Protein AF-A0A2V6HYV6-F1 (afdb_monomer_lite)

pLDDT: mean 78.29, std 13.51, range [37.03, 97.38]

Sequence (143 aa):
MNQEQSPIANREVSGDRECQRKNARDNLIHAGEFTKIENTAIVYVLRGWFGALIRPENATEIVQASDDVWAAQTLFEHFDSELNSDSTTRTRESRRVLAELKARAEAAQEHLNQLLGGDTDEDERINQLTDKEVKEVLKKLGL

Structure (mmCIF, N/CA/C/O backbone):
data_AF-A0A2V6HYV6-F1
#
_entry.id   AF-A0A2V6HYV6-F1
#
loop_
_atom_site.group_PDB
_atom_site.id
_atom_site.type_symbol
_atom_site.label_atom_id
_atom_site.label_alt_id
_atom_site.label_comp_id
_atom_site.label_asym_id
_atom_site.label_entity_id
_atom_site.label_seq_id
_atom_site.pdbx_PDB_ins_code
_atom_site.Cartn_x
_atom_site.Cartn_y
_atom_site.Cartn_z
_atom_site.occupancy
_atom_site.B_iso_or_equiv
_atom_site.auth_seq_id
_atom_site.auth_comp_id
_atom_site.auth_asym_id
_atom_site.auth_atom_id
_atom_site.pdbx_PDB_model_num
ATOM 1 N N . MET A 1 1 ? -43.685 -10.537 52.990 1.00 37.03 1 MET A N 1
ATOM 2 C CA . MET A 1 1 ? -42.224 -10.618 52.784 1.00 37.03 1 MET A CA 1
ATOM 3 C C . MET A 1 1 ? -41.975 -10.468 51.297 1.00 37.03 1 MET A C 1
ATOM 5 O O . MET A 1 1 ? -42.280 -11.390 50.555 1.00 37.03 1 MET A O 1
ATOM 9 N N . ASN A 1 2 ? -41.530 -9.287 50.869 1.00 38.06 2 ASN A N 1
ATOM 10 C CA . ASN A 1 2 ? -41.157 -9.025 49.480 1.00 38.06 2 ASN A CA 1
ATOM 11 C C . ASN A 1 2 ? -39.754 -9.595 49.250 1.00 38.06 2 ASN A C 1
ATOM 13 O O . ASN A 1 2 ? -38.824 -9.203 49.949 1.00 38.06 2 ASN A O 1
ATOM 17 N N . GLN A 1 3 ? -39.609 -10.524 48.307 1.00 40.81 3 GLN A N 1
ATOM 18 C CA . GLN A 1 3 ? -38.305 -10.857 47.741 1.00 40.81 3 GLN A CA 1
ATOM 19 C C . GLN A 1 3 ? -38.100 -9.966 46.518 1.00 40.81 3 GLN A C 1
ATOM 21 O O . GLN A 1 3 ? -38.724 -10.165 45.478 1.00 40.81 3 GLN A O 1
ATOM 26 N N . GLU A 1 4 ? -37.253 -8.954 46.674 1.00 44.47 4 GLU A N 1
ATOM 27 C CA . GLU A 1 4 ? -36.710 -8.183 45.562 1.00 44.47 4 GLU A CA 1
ATOM 28 C C . GLU A 1 4 ? -35.787 -9.095 44.744 1.00 44.47 4 GLU A C 1
ATOM 30 O O . GLU A 1 4 ? -34.736 -9.538 45.211 1.00 44.47 4 GLU A O 1
ATOM 35 N N . GLN A 1 5 ? -36.195 -9.407 43.514 1.00 44.19 5 GLN A N 1
ATOM 36 C CA . GLN A 1 5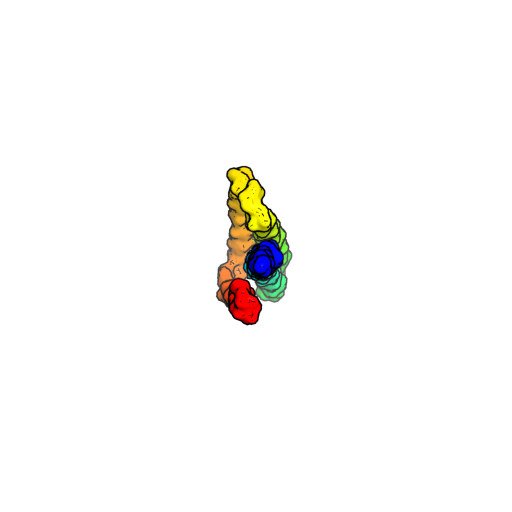 ? -35.311 -10.000 42.517 1.00 44.19 5 GLN A CA 1
ATOM 37 C C . GLN A 1 5 ? -34.244 -8.967 42.129 1.00 44.19 5 GLN A C 1
ATOM 39 O O . GLN A 1 5 ? -34.544 -7.932 41.536 1.00 44.19 5 GLN A O 1
ATOM 44 N N . SER A 1 6 ? -32.989 -9.258 42.477 1.00 41.88 6 SER A N 1
ATOM 45 C CA . SER A 1 6 ? -31.817 -8.469 42.082 1.00 41.88 6 SER A CA 1
ATOM 46 C C . SER A 1 6 ? -31.629 -8.458 40.551 1.00 41.88 6 SER A C 1
ATOM 48 O O . SER A 1 6 ? -31.562 -9.537 39.961 1.00 41.88 6 SER A O 1
ATOM 50 N N . PRO A 1 7 ? -31.444 -7.297 39.883 1.00 46.91 7 PRO A N 1
ATOM 51 C CA . PRO A 1 7 ? -31.304 -7.208 38.420 1.00 46.91 7 PRO A CA 1
ATOM 52 C C . PRO A 1 7 ? -29.869 -7.417 37.884 1.00 46.91 7 PRO A C 1
ATOM 54 O O . PRO A 1 7 ? -29.557 -7.010 36.766 1.00 46.91 7 PRO A O 1
ATOM 57 N N . ILE A 1 8 ? -28.953 -8.003 38.658 1.00 47.72 8 ILE A N 1
ATOM 58 C CA . ILE A 1 8 ? -27.506 -7.807 38.430 1.00 47.72 8 ILE A CA 1
ATOM 59 C C . ILE A 1 8 ? -26.925 -8.674 37.287 1.00 47.72 8 ILE A C 1
ATOM 61 O O . ILE A 1 8 ? -25.895 -8.326 36.722 1.00 47.72 8 ILE A O 1
ATOM 65 N N . ALA A 1 9 ? -27.605 -9.730 36.833 1.00 45.72 9 ALA A N 1
ATOM 66 C CA . ALA A 1 9 ? -27.010 -10.695 35.893 1.00 45.72 9 ALA A CA 1
ATOM 67 C C . ALA A 1 9 ? -26.987 -10.281 34.400 1.00 45.72 9 ALA A C 1
ATOM 69 O O . ALA A 1 9 ? -26.325 -10.936 33.602 1.00 45.72 9 ALA A O 1
ATOM 70 N N . ASN A 1 10 ? -27.680 -9.211 33.989 1.00 45.94 10 ASN A N 1
ATOM 71 C CA . ASN A 1 10 ? -27.829 -8.882 32.558 1.00 45.94 10 ASN A CA 1
ATOM 72 C C . ASN A 1 10 ? -26.836 -7.836 32.019 1.00 45.94 10 ASN A C 1
ATOM 74 O O . ASN A 1 10 ? -26.754 -7.652 30.805 1.00 45.94 10 ASN A O 1
ATOM 78 N N . ARG A 1 11 ? -26.082 -7.139 32.881 1.00 44.59 11 ARG A N 1
ATOM 7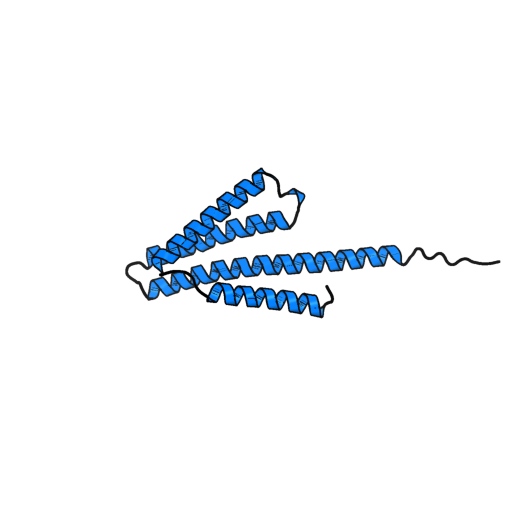9 C CA . ARG A 1 11 ? -25.184 -6.052 32.444 1.00 44.59 11 ARG A CA 1
ATOM 80 C C . ARG A 1 11 ? -23.839 -6.553 31.916 1.00 44.59 11 ARG A C 1
ATOM 82 O O . ARG A 1 11 ? -23.396 -6.065 30.879 1.00 44.59 11 ARG A O 1
ATOM 89 N N . GLU A 1 12 ? -23.238 -7.554 32.555 1.00 44.66 12 GLU A N 1
ATOM 90 C CA . GLU A 1 12 ? -21.905 -8.060 32.178 1.00 44.66 12 GLU A CA 1
ATOM 91 C C . GLU A 1 12 ? -21.907 -8.779 30.818 1.00 44.66 12 GLU A C 1
ATOM 93 O O . GLU A 1 12 ? -21.034 -8.535 29.992 1.00 44.66 12 GLU A O 1
ATOM 98 N N . VAL A 1 13 ? -22.950 -9.560 30.514 1.00 51.22 13 VAL A N 1
ATOM 99 C CA . VAL A 1 13 ? -23.087 -10.274 29.226 1.00 51.22 13 VAL A CA 1
ATOM 100 C C . VAL A 1 13 ? -23.328 -9.313 28.050 1.00 51.22 13 VAL A C 1
ATOM 102 O O . VAL A 1 13 ? -22.949 -9.597 26.913 1.00 51.22 13 VAL A O 1
ATOM 105 N N . SER A 1 14 ? -23.966 -8.165 28.310 1.00 54.22 14 SER A N 1
ATOM 106 C CA . SER A 1 14 ? -24.254 -7.159 27.278 1.00 54.22 14 SER A CA 1
ATOM 107 C C . SER A 1 14 ? -23.011 -6.366 26.868 1.00 54.22 14 SER A C 1
ATOM 109 O O . SER A 1 14 ? -22.782 -6.191 25.672 1.00 54.22 14 SER A O 1
ATOM 111 N N . GLY A 1 15 ? -22.175 -5.975 27.839 1.00 60.50 15 GLY A N 1
ATOM 112 C CA . GLY A 1 15 ? -20.930 -5.249 27.581 1.00 60.50 15 GLY A CA 1
ATOM 113 C C . GLY A 1 15 ? -19.898 -6.105 26.849 1.00 60.50 15 GLY A C 1
ATOM 114 O O . GLY A 1 15 ? -19.212 -5.610 25.959 1.00 60.50 15 GLY A O 1
ATOM 115 N N . ASP A 1 16 ? -19.851 -7.404 27.153 1.00 74.75 16 ASP A N 1
ATOM 116 C CA . ASP A 1 16 ? -18.929 -8.335 26.503 1.00 74.75 16 ASP A CA 1
ATOM 117 C C . ASP A 1 16 ? -19.318 -8.595 25.035 1.00 74.75 16 ASP A C 1
ATOM 119 O O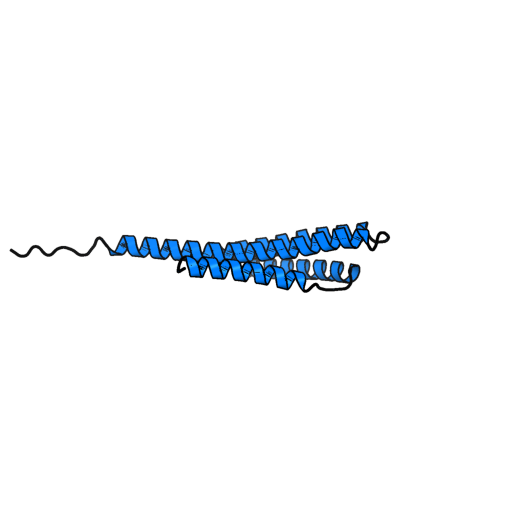 . ASP A 1 16 ? -18.475 -8.568 24.140 1.00 74.75 16 ASP A O 1
ATOM 123 N N . ARG A 1 17 ? -20.622 -8.718 24.736 1.00 77.00 17 ARG A N 1
ATOM 124 C CA . ARG A 1 17 ? -21.116 -8.826 23.349 1.00 77.00 17 ARG A CA 1
ATOM 125 C C . ARG A 1 17 ? -20.932 -7.551 22.536 1.00 77.00 17 ARG A C 1
ATOM 127 O O . ARG A 1 17 ? -20.633 -7.637 21.348 1.00 77.00 17 ARG A O 1
ATOM 134 N N . GLU A 1 18 ? -21.154 -6.381 23.127 1.00 81.38 18 GLU A N 1
ATOM 135 C CA . GLU A 1 18 ? -20.947 -5.103 22.439 1.00 81.38 18 GLU A CA 1
ATOM 136 C C . GLU A 1 18 ? -19.459 -4.878 22.134 1.00 81.38 18 GLU A C 1
ATOM 138 O O . GLU A 1 18 ? -19.110 -4.527 21.007 1.00 81.38 18 GLU A O 1
ATOM 143 N N . CYS A 1 19 ? -18.580 -5.204 23.088 1.00 79.94 19 CYS A N 1
ATOM 144 C CA . CYS A 1 19 ? -17.131 -5.210 22.897 1.00 79.94 19 CYS A CA 1
ATOM 145 C C . CYS A 1 19 ? -16.703 -6.181 21.782 1.00 79.94 19 CYS A C 1
ATOM 147 O O . CYS A 1 19 ? -15.971 -5.799 20.871 1.00 79.94 19 CYS A O 1
ATOM 149 N N . GLN A 1 20 ? -17.226 -7.411 21.778 1.00 80.44 20 GLN A N 1
ATOM 150 C CA . GLN A 1 20 ? -16.952 -8.400 20.728 1.00 80.44 20 GLN A CA 1
ATOM 151 C C . GLN A 1 20 ? -17.433 -7.941 19.343 1.00 80.44 20 GLN A C 1
ATOM 153 O O . GLN A 1 20 ? -16.716 -8.123 18.360 1.00 80.44 20 GLN A O 1
ATOM 158 N N . ARG A 1 21 ? -18.616 -7.313 19.242 1.00 84.19 21 ARG A N 1
ATOM 159 C CA . ARG A 1 21 ? -19.126 -6.746 17.977 1.00 84.19 21 ARG A CA 1
ATOM 160 C C . ARG A 1 21 ? -18.253 -5.603 17.480 1.00 84.19 21 ARG A C 1
ATOM 162 O O . ARG A 1 21 ? -17.945 -5.563 16.292 1.00 84.19 21 ARG A O 1
ATOM 169 N N . LYS A 1 22 ? -17.832 -4.712 18.379 1.00 82.81 22 LYS A N 1
ATOM 170 C CA . LYS A 1 22 ? -16.909 -3.627 18.048 1.00 82.81 22 LYS A CA 1
ATOM 171 C C . LYS A 1 22 ? -15.574 -4.177 17.540 1.00 82.81 22 LYS A C 1
ATOM 173 O O . LYS A 1 22 ? -15.147 -3.794 16.461 1.00 82.81 22 LYS A O 1
ATOM 178 N N . ASN A 1 23 ? -14.979 -5.141 18.240 1.00 81.44 23 ASN A N 1
ATOM 179 C CA . ASN A 1 23 ? -13.727 -5.762 17.805 1.00 81.44 23 ASN A CA 1
ATOM 180 C C . ASN A 1 23 ? -13.871 -6.457 16.444 1.00 81.44 23 ASN A C 1
ATOM 182 O O . ASN A 1 23 ? -13.011 -6.309 15.585 1.00 81.44 23 ASN A O 1
ATOM 186 N N . ALA A 1 24 ? -14.966 -7.188 16.211 1.00 82.94 24 ALA A N 1
ATOM 187 C CA . ALA A 1 24 ? -15.214 -7.833 14.921 1.00 82.94 24 ALA A CA 1
ATOM 188 C C . ALA A 1 24 ? -15.365 -6.816 13.776 1.00 82.94 24 ALA A C 1
ATOM 190 O O . ALA A 1 24 ? -14.849 -7.041 12.683 1.00 82.94 24 ALA A O 1
ATOM 191 N N . ARG A 1 25 ? -16.045 -5.691 14.031 1.00 85.50 25 ARG A N 1
ATOM 192 C CA . ARG A 1 25 ? -16.156 -4.573 13.090 1.00 85.50 25 ARG A CA 1
ATOM 193 C C . ARG A 1 25 ? -14.794 -3.965 12.779 1.00 85.50 25 ARG A C 1
ATOM 195 O O . ARG A 1 25 ? -14.460 -3.826 11.607 1.00 85.50 25 ARG A O 1
ATOM 202 N N . ASP A 1 26 ? -14.046 -3.600 13.813 1.00 81.00 26 ASP A N 1
ATOM 203 C CA . ASP A 1 26 ? -12.762 -2.914 13.676 1.00 81.00 26 ASP A CA 1
ATOM 204 C C . ASP A 1 26 ? -11.759 -3.821 12.941 1.00 81.00 26 ASP A C 1
ATOM 206 O O . ASP A 1 26 ? -11.113 -3.383 11.992 1.00 81.00 26 ASP A O 1
ATOM 210 N N . ASN A 1 27 ? -11.740 -5.121 13.259 1.00 81.38 27 ASN A N 1
ATOM 211 C CA . ASN A 1 27 ? -10.929 -6.114 12.550 1.00 81.38 27 ASN A CA 1
ATOM 212 C C . ASN A 1 27 ? -11.325 -6.275 11.075 1.00 81.38 27 ASN A C 1
ATOM 214 O O . ASN A 1 27 ? -10.452 -6.443 10.230 1.00 81.38 27 ASN A O 1
ATOM 218 N N . LEU A 1 28 ? -12.622 -6.245 10.743 1.00 84.12 28 LEU A N 1
ATOM 219 C CA . LEU A 1 28 ? -13.072 -6.356 9.352 1.00 84.12 28 LEU A CA 1
ATOM 220 C C . LEU A 1 28 ? -12.715 -5.110 8.534 1.00 84.12 28 LEU A C 1
ATOM 222 O O . LEU A 1 28 ? -12.307 -5.235 7.382 1.00 84.12 28 LEU A O 1
ATOM 226 N N . ILE A 1 29 ? -12.859 -3.920 9.122 1.00 82.00 29 ILE A N 1
ATOM 227 C CA . ILE A 1 29 ? -12.421 -2.666 8.495 1.00 82.00 29 ILE A CA 1
ATOM 228 C C . ILE A 1 29 ? -10.920 -2.743 8.221 1.00 82.00 29 ILE A C 1
ATOM 230 O O . ILE A 1 29 ? -10.498 -2.518 7.090 1.00 82.00 29 ILE A O 1
ATOM 234 N N . HIS A 1 30 ? -10.146 -3.163 9.220 1.00 78.44 30 HIS A N 1
ATOM 235 C CA . HIS A 1 30 ? -8.703 -3.306 9.104 1.00 78.44 30 HIS A CA 1
ATOM 236 C C . HIS A 1 30 ? -8.283 -4.334 8.041 1.00 78.44 30 HIS A C 1
ATOM 238 O O . HIS A 1 30 ? -7.424 -4.059 7.209 1.00 78.44 30 HIS A O 1
ATOM 244 N N . ALA A 1 31 ? -8.935 -5.498 8.000 1.00 80.19 31 ALA A N 1
ATOM 245 C CA . ALA A 1 31 ? -8.691 -6.505 6.967 1.00 80.19 31 ALA A CA 1
ATOM 246 C C . ALA A 1 31 ? -9.024 -5.983 5.557 1.00 80.19 31 ALA A C 1
ATOM 248 O O . ALA A 1 31 ? -8.321 -6.292 4.595 1.00 80.19 31 ALA A O 1
ATOM 249 N N . GLY A 1 32 ? -10.077 -5.170 5.428 1.00 78.31 32 GLY A N 1
ATOM 250 C CA . GLY A 1 32 ? -10.428 -4.498 4.179 1.00 78.31 32 GLY A CA 1
ATOM 251 C C . GLY A 1 32 ? -9.395 -3.457 3.747 1.00 78.31 32 GLY A C 1
ATOM 252 O O . GLY A 1 32 ? -9.071 -3.377 2.565 1.00 78.31 32 GLY A O 1
ATOM 253 N N . GLU A 1 33 ? -8.845 -2.688 4.688 1.00 77.06 33 GLU A N 1
ATOM 254 C CA . GLU A 1 33 ? -7.718 -1.781 4.437 1.00 77.06 33 GLU A CA 1
ATOM 255 C C . GLU A 1 33 ? -6.497 -2.563 3.937 1.00 77.06 33 GLU A C 1
ATOM 257 O O . GLU A 1 33 ? -5.980 -2.243 2.868 1.00 77.06 33 GLU A O 1
ATOM 262 N N . PHE A 1 34 ? -6.129 -3.653 4.618 1.00 72.88 34 PHE A N 1
ATOM 263 C CA . PHE A 1 34 ? -5.033 -4.546 4.222 1.00 72.88 34 PHE A CA 1
ATOM 264 C C . PHE A 1 34 ? -5.244 -5.219 2.852 1.00 72.88 34 PHE A C 1
ATOM 266 O O . PHE A 1 34 ? -4.307 -5.411 2.087 1.00 72.88 34 PHE A O 1
ATOM 273 N N . THR A 1 35 ? -6.481 -5.552 2.486 1.00 75.19 35 THR A N 1
ATOM 274 C CA . THR A 1 35 ? -6.761 -6.170 1.177 1.00 75.19 35 THR A CA 1
ATOM 275 C C . THR A 1 35 ? -6.629 -5.165 0.028 1.00 75.19 35 THR A C 1
ATOM 277 O O . THR A 1 35 ? -6.194 -5.525 -1.061 1.00 75.19 35 THR A O 1
ATOM 280 N N . LYS A 1 36 ? -6.991 -3.891 0.241 1.00 74.38 36 LYS A N 1
ATOM 281 C CA . LYS A 1 36 ? -6.781 -2.827 -0.762 1.00 74.38 36 LYS A CA 1
ATOM 282 C C . LYS A 1 36 ? -5.295 -2.618 -1.058 1.00 74.38 36 LYS A C 1
ATOM 284 O O . LYS A 1 36 ? -4.908 -2.513 -2.212 1.00 74.38 36 LYS A O 1
ATOM 289 N N . ILE A 1 37 ? -4.493 -2.670 -0.003 1.00 65.88 37 ILE A N 1
ATOM 290 C CA . ILE A 1 37 ? -3.027 -2.669 -0.012 1.00 65.88 37 ILE A CA 1
ATOM 291 C C . ILE A 1 37 ? -2.472 -3.789 -0.917 1.00 65.88 37 ILE A C 1
ATOM 293 O O . ILE A 1 37 ? -1.789 -3.518 -1.907 1.00 65.88 37 ILE A O 1
ATOM 297 N N . GLU A 1 38 ? -2.855 -5.049 -0.675 1.00 69.62 38 GLU A N 1
ATOM 298 C CA . GLU A 1 38 ? -2.404 -6.177 -1.509 1.00 69.62 38 GLU A CA 1
ATOM 299 C C . GLU A 1 38 ? -2.870 -6.058 -2.967 1.00 69.62 38 GLU A C 1
ATOM 301 O O . GLU A 1 38 ? -2.131 -6.425 -3.884 1.00 69.62 38 GLU A O 1
ATOM 306 N N . ASN A 1 39 ? -4.072 -5.519 -3.193 1.00 72.06 39 ASN A N 1
ATOM 307 C CA . ASN A 1 39 ? -4.617 -5.302 -4.530 1.00 72.06 39 ASN A CA 1
ATOM 308 C C . ASN A 1 39 ? -3.813 -4.265 -5.325 1.00 72.06 39 ASN A C 1
ATOM 310 O O . ASN A 1 39 ? -3.495 -4.507 -6.488 1.00 72.06 39 ASN A O 1
ATOM 314 N N . THR A 1 40 ? -3.450 -3.136 -4.720 1.00 70.00 40 THR A N 1
ATOM 315 C CA . THR A 1 40 ? -2.641 -2.119 -5.399 1.00 70.00 40 THR A CA 1
ATOM 316 C C . THR A 1 40 ? -1.265 -2.677 -5.755 1.00 70.00 40 THR A C 1
ATOM 318 O O . THR A 1 40 ? -0.847 -2.618 -6.915 1.00 70.00 40 THR A O 1
ATOM 321 N N . ALA A 1 41 ? -0.594 -3.319 -4.797 1.00 67.94 41 ALA A N 1
ATOM 322 C CA . ALA A 1 41 ? 0.731 -3.880 -5.018 1.00 67.94 41 ALA A CA 1
ATOM 323 C C . ALA A 1 41 ? 0.719 -4.978 -6.105 1.00 67.94 41 ALA A C 1
ATOM 325 O O . ALA A 1 41 ? 1.569 -4.976 -7.002 1.00 67.94 41 ALA A O 1
ATOM 326 N N . ILE A 1 42 ? -0.268 -5.888 -6.103 1.00 72.50 42 ILE A N 1
ATOM 327 C CA . ILE A 1 42 ? -0.346 -6.958 -7.114 1.00 72.50 42 ILE A CA 1
ATOM 328 C C . ILE A 1 42 ? -0.685 -6.408 -8.504 1.00 72.50 42 ILE A C 1
ATOM 330 O O . ILE A 1 42 ? -0.172 -6.917 -9.503 1.00 72.50 42 ILE A O 1
ATOM 334 N N . VAL A 1 43 ? -1.501 -5.350 -8.596 1.00 74.62 43 VAL A N 1
ATOM 335 C CA . VAL A 1 43 ? -1.803 -4.679 -9.868 1.00 74.62 43 VAL A CA 1
ATOM 336 C C . VAL A 1 43 ? -0.520 -4.142 -10.498 1.00 74.62 43 VAL A C 1
ATOM 338 O O . VAL A 1 43 ? -0.299 -4.372 -11.688 1.00 74.62 43 VAL A O 1
ATOM 341 N N . TYR A 1 44 ? 0.364 -3.503 -9.727 1.00 70.12 44 TYR A N 1
ATOM 342 C CA . TYR A 1 44 ? 1.637 -3.003 -10.253 1.00 70.12 44 TYR A CA 1
ATOM 343 C C . TYR A 1 44 ? 2.604 -4.123 -10.662 1.00 70.12 44 TYR A C 1
ATOM 345 O O . TYR A 1 44 ? 3.192 -4.031 -11.741 1.00 70.12 44 TYR A O 1
ATOM 353 N N . VAL A 1 45 ? 2.698 -5.218 -9.896 1.00 74.50 45 VAL A N 1
ATOM 354 C CA . VAL A 1 45 ? 3.492 -6.405 -10.288 1.00 74.50 45 VAL A CA 1
ATOM 355 C C . VAL A 1 45 ? 3.012 -6.981 -11.614 1.00 74.50 45 VAL A C 1
ATOM 357 O O . VAL A 1 45 ? 3.804 -7.200 -12.534 1.00 74.50 45 VAL A O 1
ATOM 360 N N . LEU A 1 46 ? 1.701 -7.197 -11.743 1.00 76.00 46 LEU A N 1
ATOM 361 C CA . LEU A 1 46 ? 1.111 -7.743 -12.961 1.00 76.00 46 LEU A CA 1
ATOM 362 C C . LEU A 1 46 ? 1.301 -6.788 -14.141 1.00 76.00 46 LEU A C 1
ATOM 364 O O . LEU A 1 46 ? 1.681 -7.233 -15.224 1.00 76.00 46 LEU A O 1
ATOM 368 N N . ARG A 1 47 ? 1.103 -5.477 -13.947 1.00 73.75 47 ARG A N 1
ATOM 369 C CA . ARG A 1 47 ? 1.376 -4.463 -14.981 1.00 73.75 47 ARG A CA 1
ATOM 370 C C . ARG A 1 47 ? 2.832 -4.486 -15.422 1.00 73.75 47 ARG A C 1
ATOM 372 O O . ARG A 1 47 ? 3.086 -4.379 -16.617 1.00 73.75 47 ARG A O 1
ATOM 379 N N . GLY A 1 48 ? 3.756 -4.682 -14.494 1.00 73.12 48 GLY A N 1
ATOM 380 C CA . GLY A 1 48 ? 5.157 -4.945 -14.772 1.00 73.12 48 GLY A CA 1
ATOM 381 C C . GLY A 1 48 ? 5.382 -6.123 -15.693 1.00 73.12 48 GLY A C 1
ATOM 382 O O . GLY A 1 48 ? 5.909 -5.996 -16.797 1.00 73.12 48 GLY A O 1
ATOM 383 N N . TRP A 1 49 ? 4.933 -7.290 -15.250 1.00 76.44 49 TRP A N 1
ATOM 384 C CA . TRP A 1 49 ? 5.121 -8.537 -15.981 1.00 76.44 49 TRP A CA 1
ATOM 385 C C . TRP A 1 49 ? 4.467 -8.507 -17.367 1.00 76.44 49 TRP A C 1
ATOM 387 O O . TRP A 1 49 ? 5.074 -8.960 -18.336 1.00 76.44 49 TRP A O 1
ATOM 397 N N . PHE A 1 50 ? 3.273 -7.922 -17.506 1.00 76.00 50 PHE A N 1
ATOM 398 C CA . PHE A 1 50 ? 2.637 -7.733 -18.814 1.00 76.00 50 PHE A CA 1
ATOM 399 C C . PHE A 1 50 ? 3.305 -6.629 -19.642 1.00 76.00 50 PHE A C 1
ATOM 401 O O . PHE A 1 50 ? 3.444 -6.771 -20.855 1.00 76.00 50 PHE A O 1
ATOM 408 N N . GLY A 1 51 ? 3.770 -5.553 -19.010 1.00 68.75 51 GLY A N 1
ATOM 409 C CA . GLY A 1 51 ? 4.525 -4.483 -19.659 1.00 68.75 51 GLY A CA 1
ATOM 410 C C . GLY A 1 51 ? 5.828 -4.990 -20.272 1.00 68.75 51 GLY A C 1
ATOM 411 O O . GLY A 1 51 ? 6.145 -4.641 -21.408 1.00 68.75 51 GLY A O 1
ATOM 412 N N . ALA A 1 52 ? 6.519 -5.897 -19.581 1.00 75.12 52 ALA A N 1
ATOM 413 C CA . ALA A 1 52 ? 7.726 -6.562 -20.061 1.00 75.12 52 ALA A CA 1
ATOM 414 C C . ALA A 1 52 ? 7.490 -7.413 -21.325 1.00 75.12 52 ALA A C 1
ATOM 416 O O . ALA A 1 52 ? 8.397 -7.561 -22.142 1.00 75.12 52 ALA A O 1
ATOM 417 N N . LEU A 1 53 ? 6.271 -7.928 -21.536 1.00 76.50 53 LEU A N 1
ATOM 418 C CA . LEU A 1 53 ? 5.906 -8.643 -22.767 1.00 76.50 53 LEU A CA 1
ATOM 419 C C . LEU A 1 53 ? 5.702 -7.700 -23.963 1.00 76.50 53 LEU A C 1
ATOM 421 O O . LEU A 1 53 ? 5.895 -8.109 -25.105 1.00 76.50 53 LEU A O 1
ATOM 425 N N . ILE A 1 54 ? 5.292 -6.454 -23.709 1.00 74.88 54 ILE A N 1
ATOM 426 C CA . ILE A 1 54 ? 4.963 -5.455 -24.739 1.00 74.88 54 ILE A CA 1
ATOM 427 C C . ILE A 1 54 ? 6.177 -4.563 -25.054 1.00 74.88 54 ILE A C 1
ATOM 429 O O . ILE A 1 54 ? 6.275 -4.032 -26.158 1.00 74.88 54 ILE A O 1
ATOM 433 N N . ARG A 1 55 ? 7.114 -4.429 -24.106 1.00 76.19 55 ARG A N 1
ATOM 434 C CA . ARG A 1 55 ? 8.380 -3.687 -24.229 1.00 76.19 55 ARG A CA 1
ATOM 435 C C . ARG A 1 55 ? 9.572 -4.601 -23.915 1.00 76.19 55 ARG A C 1
ATOM 437 O O . ARG A 1 55 ? 10.222 -4.426 -22.879 1.00 76.19 55 ARG A O 1
ATOM 444 N N . PRO A 1 56 ? 9.847 -5.609 -24.763 1.00 75.50 56 PRO A N 1
ATOM 445 C CA . PRO A 1 56 ? 10.880 -6.610 -24.499 1.00 75.50 56 PRO A CA 1
ATOM 446 C C . PRO A 1 56 ? 12.281 -6.005 -24.330 1.00 75.50 56 PRO A C 1
ATOM 448 O O . PRO A 1 56 ? 13.101 -6.553 -23.598 1.00 75.50 56 PRO A O 1
ATOM 451 N N . GLU A 1 57 ? 12.551 -4.861 -24.959 1.00 81.38 57 GLU A N 1
ATOM 452 C CA . GLU A 1 57 ? 13.800 -4.109 -24.835 1.00 81.38 57 GLU A CA 1
ATOM 453 C C . GLU A 1 57 ? 14.086 -3.614 -23.408 1.00 81.38 57 GLU A C 1
ATOM 455 O O . GLU A 1 57 ? 15.252 -3.521 -23.031 1.00 81.38 57 GLU A O 1
ATOM 460 N N . ASN A 1 58 ? 13.041 -3.386 -22.603 1.00 80.88 58 ASN A N 1
ATOM 461 C CA . ASN A 1 58 ? 13.138 -2.903 -21.221 1.00 80.88 58 ASN A CA 1
ATOM 462 C C . ASN A 1 58 ? 12.619 -3.939 -20.208 1.00 80.88 58 ASN A C 1
ATOM 464 O O . ASN A 1 58 ? 12.410 -3.614 -19.042 1.00 80.88 58 ASN A O 1
ATOM 468 N N . ALA A 1 59 ? 12.388 -5.189 -20.629 1.00 82.62 59 ALA A N 1
ATOM 469 C CA . ALA A 1 59 ? 11.694 -6.202 -19.832 1.00 82.62 59 ALA A CA 1
ATOM 470 C C . ALA A 1 59 ? 12.301 -6.410 -18.437 1.00 82.62 59 ALA A C 1
ATOM 472 O O . ALA A 1 59 ? 11.572 -6.439 -17.449 1.00 82.62 59 ALA A O 1
ATOM 473 N N . THR A 1 60 ? 13.629 -6.520 -18.345 1.00 85.12 60 THR A N 1
ATOM 474 C CA . THR A 1 60 ? 14.326 -6.704 -17.063 1.00 85.12 60 THR A CA 1
ATOM 475 C C . THR A 1 60 ? 14.122 -5.514 -16.128 1.00 85.12 60 THR A C 1
ATOM 477 O O . THR A 1 60 ? 13.842 -5.713 -14.952 1.00 85.12 60 THR A O 1
ATOM 480 N N . GLU A 1 61 ? 14.233 -4.292 -16.649 1.00 87.31 61 GLU A N 1
ATOM 481 C CA . GLU A 1 61 ? 14.065 -3.058 -15.875 1.00 87.31 61 GLU A CA 1
ATOM 482 C C . GLU A 1 61 ? 12.617 -2.895 -15.401 1.00 87.31 61 GLU A C 1
ATOM 484 O O . GLU A 1 61 ? 12.377 -2.582 -14.241 1.00 87.31 61 GLU A O 1
ATOM 489 N N . ILE A 1 62 ? 11.647 -3.199 -16.268 1.00 86.44 62 ILE A N 1
ATOM 490 C CA . ILE A 1 62 ? 10.223 -3.174 -15.927 1.00 86.44 62 ILE A CA 1
ATOM 491 C C . ILE A 1 62 ? 9.911 -4.183 -14.817 1.00 86.44 62 ILE A C 1
ATOM 493 O O . ILE A 1 62 ? 9.221 -3.835 -13.860 1.00 86.44 62 ILE A O 1
ATOM 497 N N . VAL A 1 63 ? 10.406 -5.422 -14.920 1.00 84.38 63 VAL A N 1
ATOM 498 C CA . VAL A 1 63 ? 10.179 -6.446 -13.886 1.00 84.38 63 VAL A CA 1
ATOM 499 C C . VAL A 1 63 ? 10.802 -6.014 -12.562 1.00 84.38 6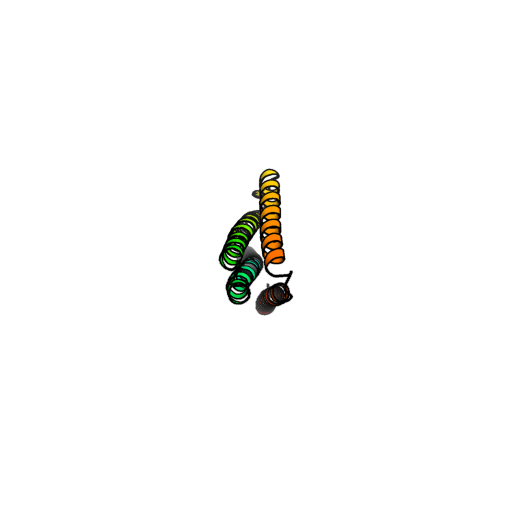3 VAL A C 1
ATOM 501 O O . VAL A 1 63 ? 10.111 -6.026 -11.551 1.00 84.38 63 VAL A O 1
ATOM 504 N N . GLN A 1 64 ? 12.054 -5.549 -12.573 1.00 87.25 64 GLN A N 1
ATOM 505 C CA . GLN A 1 64 ? 12.730 -5.065 -11.366 1.00 87.25 64 GLN A CA 1
ATOM 506 C C . GLN A 1 64 ? 11.991 -3.891 -10.720 1.00 87.25 64 GLN A C 1
ATOM 508 O O . GLN A 1 64 ? 11.721 -3.929 -9.526 1.00 87.25 64 GLN A O 1
ATOM 513 N N . ALA A 1 65 ? 11.581 -2.893 -11.507 1.00 87.12 65 ALA A N 1
ATOM 514 C CA . ALA A 1 65 ? 10.809 -1.763 -10.998 1.00 87.12 65 ALA A CA 1
ATOM 515 C C . ALA A 1 65 ? 9.460 -2.201 -10.402 1.00 87.12 65 ALA A C 1
ATOM 517 O O . ALA A 1 65 ? 8.961 -1.580 -9.471 1.00 87.12 65 ALA A O 1
ATOM 518 N N . SER A 1 66 ? 8.878 -3.288 -10.905 1.00 85.88 66 SER A N 1
ATOM 519 C CA . SER A 1 66 ? 7.615 -3.827 -10.392 1.00 85.88 66 SER A CA 1
ATOM 520 C C . SER A 1 66 ? 7.784 -4.621 -9.107 1.00 85.88 66 SER A C 1
ATOM 522 O O . SER A 1 66 ? 6.965 -4.487 -8.198 1.00 85.88 66 SER A O 1
ATOM 524 N N . ASP A 1 67 ? 8.871 -5.382 -8.998 1.00 84.81 67 ASP A N 1
ATOM 525 C CA . ASP A 1 67 ? 9.265 -6.040 -7.754 1.00 84.81 67 ASP A CA 1
ATOM 526 C C . ASP A 1 67 ? 9.601 -4.997 -6.665 1.00 84.81 67 ASP A C 1
ATOM 528 O O . ASP A 1 67 ? 9.216 -5.164 -5.505 1.00 84.81 67 ASP A O 1
ATOM 532 N N . ASP A 1 68 ? 10.253 -3.889 -7.037 1.00 88.69 68 ASP A N 1
ATOM 533 C CA . ASP A 1 68 ? 10.563 -2.773 -6.134 1.00 88.69 68 ASP A CA 1
ATOM 534 C C . ASP A 1 68 ? 9.290 -2.089 -5.613 1.00 88.69 68 ASP A C 1
ATOM 536 O O . ASP A 1 68 ? 9.185 -1.809 -4.415 1.00 88.69 68 ASP A O 1
ATOM 540 N N . VAL A 1 69 ? 8.304 -1.855 -6.490 1.00 87.44 69 VAL A N 1
ATOM 541 C CA . VAL A 1 69 ? 6.987 -1.318 -6.109 1.00 87.44 69 VAL A CA 1
ATOM 542 C C . VAL A 1 69 ? 6.303 -2.232 -5.103 1.00 87.44 69 VAL A C 1
ATOM 544 O O . VAL A 1 69 ? 5.910 -1.765 -4.033 1.00 87.44 69 VAL A O 1
ATOM 547 N N . TRP A 1 70 ? 6.243 -3.534 -5.393 1.00 85.31 70 TRP A N 1
ATOM 548 C CA . TRP A 1 70 ? 5.674 -4.522 -4.480 1.00 85.31 70 TRP A CA 1
ATOM 549 C C . TRP A 1 70 ? 6.339 -4.485 -3.108 1.00 85.31 70 TRP A C 1
ATOM 551 O O . TRP A 1 70 ? 5.655 -4.379 -2.089 1.00 85.31 70 TRP A O 1
ATOM 561 N N . ALA A 1 71 ? 7.671 -4.548 -3.067 1.00 87.50 71 ALA A N 1
ATOM 562 C CA . ALA A 1 71 ? 8.417 -4.578 -1.817 1.00 87.50 71 ALA A CA 1
ATOM 563 C C . ALA A 1 71 ? 8.218 -3.293 -0.996 1.00 87.50 71 ALA A C 1
ATOM 565 O O . ALA A 1 71 ? 8.019 -3.361 0.221 1.00 87.50 71 ALA A O 1
ATOM 566 N N . ALA A 1 72 ? 8.258 -2.128 -1.648 1.00 89.75 72 ALA A N 1
ATOM 567 C CA . ALA A 1 72 ? 8.134 -0.839 -0.982 1.0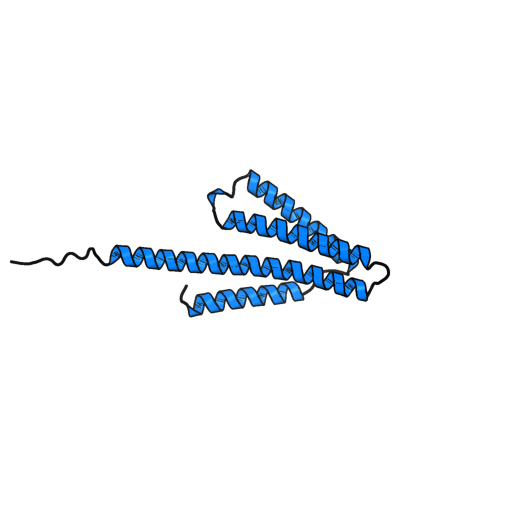0 89.75 72 ALA A CA 1
ATOM 568 C C . ALA A 1 72 ? 6.707 -0.574 -0.477 1.00 89.75 72 ALA A C 1
ATOM 570 O O . ALA A 1 72 ? 6.554 -0.184 0.684 1.00 89.75 72 ALA A O 1
ATOM 571 N N . GLN A 1 73 ? 5.680 -0.818 -1.303 1.00 85.88 73 GLN A N 1
ATOM 572 C CA . GLN A 1 73 ? 4.274 -0.674 -0.903 1.00 85.88 73 GLN A CA 1
ATOM 573 C C . GLN A 1 73 ? 3.930 -1.652 0.220 1.00 85.88 73 GLN A C 1
ATOM 575 O O . GLN A 1 73 ? 3.508 -1.208 1.285 1.00 85.88 73 GLN A O 1
ATOM 580 N N . THR A 1 74 ? 4.261 -2.941 0.070 1.00 84.50 74 THR A N 1
ATOM 581 C CA . THR A 1 74 ? 3.992 -3.954 1.106 1.00 84.50 74 THR A CA 1
ATOM 582 C C . THR A 1 74 ? 4.601 -3.562 2.454 1.00 84.50 74 THR A C 1
ATOM 584 O O . THR A 1 74 ? 3.942 -3.670 3.485 1.00 84.50 74 THR A O 1
ATOM 587 N N . LEU A 1 75 ? 5.850 -3.075 2.482 1.00 86.88 75 LEU A N 1
ATOM 588 C CA . LEU A 1 75 ? 6.497 -2.662 3.731 1.00 86.88 75 LEU A CA 1
ATOM 589 C C . LEU A 1 75 ? 5.862 -1.405 4.341 1.00 86.88 75 LEU A C 1
ATOM 591 O O . LEU A 1 75 ? 5.625 -1.371 5.550 1.00 86.88 75 LEU A O 1
ATOM 595 N N . PHE A 1 76 ? 5.619 -0.370 3.531 1.00 88.38 76 PHE A N 1
ATOM 596 C CA . PHE A 1 76 ? 4.949 0.857 3.973 1.00 88.38 76 PHE A CA 1
ATOM 597 C C . PHE A 1 76 ? 3.592 0.548 4.604 1.00 88.38 76 PHE A C 1
ATOM 599 O O . PHE A 1 76 ? 3.286 1.007 5.706 1.00 88.38 76 PHE A O 1
ATOM 606 N N . GLU A 1 77 ? 2.813 -0.268 3.915 1.00 79.12 77 GLU A N 1
ATOM 607 C CA . GLU A 1 77 ? 1.421 -0.521 4.233 1.00 79.12 77 GLU A CA 1
ATOM 608 C C . GLU A 1 77 ? 1.275 -1.504 5.396 1.00 79.12 77 GLU A C 1
ATOM 610 O O . GLU A 1 77 ? 0.470 -1.270 6.298 1.00 79.12 77 GLU A O 1
ATOM 615 N N . HIS A 1 78 ? 2.126 -2.533 5.468 1.00 83.06 78 HIS A N 1
ATOM 616 C CA . HIS A 1 78 ? 2.198 -3.405 6.640 1.00 83.06 78 HIS A CA 1
ATOM 617 C C . HIS A 1 78 ? 2.602 -2.619 7.895 1.00 83.06 78 HIS A C 1
ATOM 619 O O . HIS A 1 78 ? 2.017 -2.805 8.961 1.00 83.06 78 HIS A O 1
ATOM 625 N N . PHE A 1 79 ? 3.543 -1.677 7.769 1.00 86.75 79 PHE A N 1
ATOM 626 C CA . PHE A 1 79 ? 3.924 -0.817 8.886 1.00 86.75 79 PHE A CA 1
ATOM 627 C C . PHE A 1 79 ? 2.775 0.104 9.331 1.00 86.75 79 PHE A C 1
ATOM 629 O O . PHE A 1 79 ? 2.540 0.219 10.530 1.00 86.75 79 PHE A O 1
ATOM 636 N N . ASP A 1 80 ? 2.017 0.726 8.417 1.00 84.31 80 ASP A N 1
ATOM 637 C CA . ASP A 1 80 ? 0.829 1.515 8.800 1.00 84.31 80 ASP A CA 1
ATOM 638 C C . ASP A 1 80 ? -0.253 0.656 9.468 1.00 84.31 80 ASP A C 1
ATOM 640 O O . ASP A 1 80 ? -0.903 1.083 10.426 1.00 84.31 80 ASP A O 1
ATOM 644 N N . SER A 1 81 ? -0.427 -0.575 8.985 1.00 76.31 81 SER A N 1
ATOM 645 C CA . SER A 1 81 ? -1.374 -1.544 9.532 1.00 76.31 81 SER A CA 1
ATOM 646 C C . SER A 1 81 ? -1.069 -1.848 11.003 1.00 76.31 81 SER A C 1
ATOM 648 O O . SER A 1 81 ? -1.941 -1.715 11.865 1.00 76.31 81 SER A O 1
ATOM 650 N N . GLU A 1 82 ? 0.191 -2.151 11.315 1.00 78.88 82 GLU A N 1
ATOM 651 C CA . GLU A 1 82 ? 0.665 -2.370 12.688 1.00 78.88 82 GLU A CA 1
ATOM 652 C C . GLU A 1 82 ? 0.467 -1.132 13.579 1.00 78.88 82 GLU A C 1
ATOM 654 O O . GLU A 1 82 ? 0.149 -1.247 14.760 1.00 78.88 82 GLU A O 1
ATOM 659 N N . LEU A 1 83 ? 0.574 0.079 13.018 1.00 80.81 83 LEU A N 1
ATOM 660 C CA . LEU A 1 83 ? 0.292 1.309 13.763 1.00 80.81 83 LEU A CA 1
ATOM 661 C C . LEU A 1 83 ? -1.203 1.545 14.033 1.00 80.81 83 LEU A C 1
ATOM 663 O O . LEU A 1 83 ? -1.560 2.298 14.945 1.00 80.81 83 LEU A O 1
ATOM 667 N N . ASN A 1 84 ? -2.089 0.965 13.223 1.00 69.81 84 ASN A N 1
ATOM 668 C CA . ASN A 1 84 ? -3.538 1.062 13.399 1.00 69.81 84 ASN A CA 1
ATOM 669 C C . ASN A 1 84 ? -4.072 0.075 14.442 1.00 69.81 84 ASN A C 1
ATOM 671 O O . ASN A 1 84 ? -5.032 0.410 15.137 1.00 69.81 84 ASN A O 1
ATOM 675 N N . SER A 1 85 ? -3.454 -1.103 14.569 1.00 69.00 85 SER A N 1
ATOM 676 C CA . SER A 1 85 ? -3.895 -2.157 15.492 1.00 69.00 85 SER A CA 1
ATOM 677 C C . SER A 1 85 ? -3.748 -1.759 16.970 1.00 69.00 85 SER A C 1
ATOM 679 O O . SER A 1 85 ? -4.562 -2.161 17.803 1.00 69.00 85 SER A O 1
ATOM 681 N N . ASP A 1 86 ? -2.774 -0.902 17.295 1.00 72.12 86 ASP A N 1
ATOM 682 C CA . ASP A 1 86 ? -2.574 -0.351 18.635 1.00 72.12 86 ASP A CA 1
ATOM 683 C C . ASP A 1 86 ? -2.255 1.151 18.591 1.00 72.12 86 ASP A C 1
ATOM 685 O O . ASP A 1 86 ? -1.166 1.583 18.213 1.00 72.12 86 ASP A O 1
ATOM 689 N N . SER A 1 87 ? -3.188 1.972 19.079 1.00 69.19 87 SER A N 1
ATOM 690 C CA . SER A 1 87 ? -3.039 3.434 19.141 1.00 69.19 87 SER A CA 1
ATOM 691 C C . SER A 1 87 ? -1.808 3.933 19.916 1.00 69.19 87 SER A C 1
ATOM 693 O O . SER A 1 87 ? -1.357 5.057 19.677 1.00 69.19 87 SER A O 1
ATOM 695 N N . THR A 1 88 ? -1.242 3.127 20.821 1.00 78.50 88 THR A N 1
ATOM 696 C CA . THR A 1 88 ? -0.047 3.489 21.599 1.00 78.50 88 THR A CA 1
ATOM 697 C C . THR A 1 88 ? 1.239 3.427 20.772 1.00 78.50 88 THR A C 1
ATOM 699 O O . THR A 1 88 ? 2.219 4.101 21.096 1.00 78.50 88 THR A O 1
ATOM 702 N N . THR A 1 89 ? 1.226 2.702 19.652 1.00 77.38 89 THR A N 1
ATOM 703 C CA . THR A 1 89 ? 2.383 2.544 18.759 1.00 77.38 89 THR A CA 1
ATOM 704 C C . THR A 1 89 ? 2.583 3.743 17.827 1.00 77.38 89 THR A C 1
ATOM 706 O O . THR A 1 89 ? 3.668 3.922 17.267 1.00 77.38 89 THR A O 1
ATOM 709 N N . ARG A 1 90 ? 1.589 4.639 17.710 1.00 83.50 90 ARG A N 1
ATOM 710 C CA . ARG A 1 90 ? 1.611 5.861 16.877 1.00 83.50 90 ARG A CA 1
ATOM 711 C C . ARG A 1 90 ? 2.424 7.009 17.477 1.00 83.50 90 ARG A C 1
ATOM 713 O O . ARG A 1 90 ? 1.973 8.158 17.549 1.00 83.50 90 ARG A O 1
ATOM 720 N N . THR A 1 91 ? 3.652 6.692 17.863 1.00 89.50 91 THR A N 1
ATOM 721 C CA . THR A 1 91 ? 4.649 7.635 18.369 1.00 89.50 91 THR A CA 1
ATOM 722 C C . THR A 1 91 ? 5.115 8.612 17.282 1.00 89.50 91 THR A C 1
ATOM 724 O O . THR A 1 91 ? 4.838 8.449 16.088 1.00 89.50 91 THR A O 1
ATOM 727 N N . ARG A 1 92 ? 5.847 9.658 17.683 1.00 92.44 92 ARG A N 1
ATOM 728 C CA . ARG A 1 92 ? 6.447 10.618 16.743 1.00 92.44 92 ARG A CA 1
ATOM 729 C C . ARG A 1 92 ? 7.447 9.928 15.813 1.00 92.44 92 ARG A C 1
ATOM 731 O O . ARG A 1 92 ? 7.517 10.262 14.633 1.00 92.44 92 ARG A O 1
ATOM 738 N N . GLU A 1 93 ? 8.215 8.995 16.350 1.00 93.62 93 GLU A N 1
ATOM 739 C CA . GLU A 1 93 ? 9.230 8.215 15.655 1.00 93.62 93 GLU A CA 1
ATOM 740 C C . GLU A 1 93 ? 8.570 7.274 14.646 1.00 93.62 93 GLU A C 1
ATOM 742 O O . GLU A 1 93 ? 8.934 7.304 13.473 1.00 93.62 93 GLU A O 1
ATOM 747 N N . SER A 1 94 ? 7.522 6.552 15.055 1.00 90.50 94 SER A N 1
ATOM 748 C CA . SER A 1 94 ? 6.738 5.698 14.156 1.00 90.50 94 SER A CA 1
ATOM 749 C C . SER A 1 94 ? 6.158 6.489 12.984 1.00 90.50 94 SER A C 1
ATOM 751 O O . SER A 1 94 ? 6.265 6.067 11.840 1.00 90.50 94 SER A O 1
ATOM 753 N N . ARG A 1 95 ? 5.623 7.693 13.225 1.00 89.75 95 ARG A N 1
ATOM 754 C CA . ARG A 1 95 ? 5.112 8.557 12.142 1.0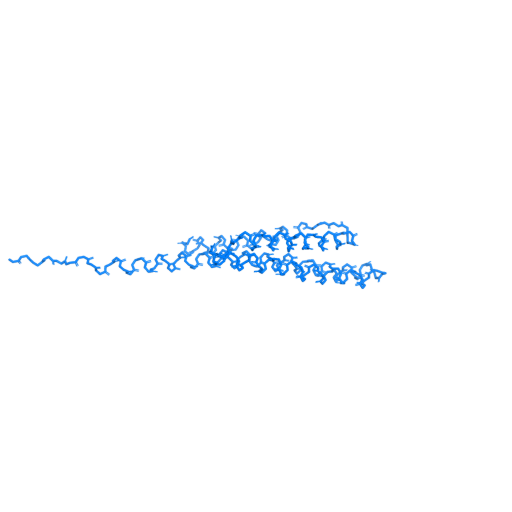0 89.75 95 ARG A CA 1
ATOM 755 C C . ARG A 1 95 ? 6.199 9.011 11.167 1.00 89.75 95 ARG A C 1
ATOM 757 O O . ARG A 1 95 ? 5.909 9.195 9.990 1.00 89.75 95 ARG A O 1
ATOM 764 N N . ARG A 1 96 ? 7.437 9.210 11.634 1.00 94.25 96 ARG A N 1
ATOM 765 C CA . ARG A 1 96 ? 8.572 9.539 10.755 1.00 94.25 96 ARG A CA 1
ATOM 766 C C . ARG A 1 96 ? 8.962 8.355 9.882 1.00 94.25 96 ARG A C 1
ATOM 768 O O . ARG A 1 96 ? 9.178 8.552 8.694 1.00 94.25 96 ARG A O 1
ATOM 775 N N . VAL A 1 97 ? 9.014 7.153 10.460 1.00 94.38 97 VAL A N 1
ATOM 776 C CA . VAL A 1 97 ? 9.256 5.917 9.702 1.00 94.38 97 VAL A CA 1
ATOM 777 C C . VAL A 1 97 ? 8.159 5.723 8.660 1.00 94.38 97 VAL A C 1
ATOM 779 O O . VAL A 1 97 ? 8.467 5.543 7.490 1.00 94.38 97 VAL A O 1
ATOM 782 N N . LEU A 1 98 ? 6.893 5.870 9.053 1.00 91.88 98 LEU A N 1
ATOM 783 C CA . LEU A 1 98 ? 5.749 5.769 8.149 1.00 91.88 98 LEU A CA 1
ATOM 784 C C . LEU A 1 98 ? 5.854 6.744 6.965 1.00 91.88 98 LEU A C 1
ATOM 786 O O . LEU A 1 98 ? 5.639 6.348 5.825 1.00 91.88 98 LEU A O 1
ATOM 790 N N . ALA A 1 99 ? 6.215 8.005 7.221 1.00 92.88 99 ALA A N 1
ATOM 791 C CA . ALA A 1 99 ? 6.377 9.007 6.169 1.00 92.88 99 ALA A CA 1
ATOM 792 C C . ALA A 1 99 ? 7.524 8.672 5.198 1.00 92.88 99 ALA A C 1
ATOM 794 O O . ALA A 1 99 ? 7.374 8.856 3.993 1.00 92.88 99 ALA A O 1
ATOM 795 N N . GLU A 1 100 ? 8.648 8.165 5.708 1.00 97.38 100 GLU A N 1
ATOM 796 C CA . GLU A 1 100 ? 9.779 7.727 4.881 1.00 97.38 100 GLU A CA 1
ATOM 797 C C . GLU A 1 100 ? 9.412 6.510 4.022 1.00 97.38 100 GLU A C 1
ATOM 799 O O . GLU A 1 100 ? 9.720 6.472 2.833 1.00 97.38 100 GLU A O 1
ATOM 804 N N . LEU A 1 101 ? 8.725 5.525 4.607 1.00 94.75 101 LEU A N 1
ATOM 805 C CA . LEU A 1 101 ? 8.256 4.350 3.877 1.00 94.75 101 LEU A CA 1
ATOM 806 C C . LEU A 1 101 ? 7.264 4.742 2.776 1.00 94.75 101 LEU A C 1
ATOM 808 O O . LEU A 1 101 ? 7.409 4.286 1.644 1.00 94.75 101 LEU A O 1
ATOM 812 N N . LYS A 1 102 ? 6.330 5.651 3.079 1.00 92.62 102 LYS A N 1
ATOM 813 C CA . LYS A 1 102 ? 5.388 6.195 2.096 1.00 92.62 102 LYS A CA 1
ATOM 814 C C . LYS A 1 102 ? 6.111 6.837 0.914 1.00 92.62 102 LYS A C 1
ATOM 816 O O . LYS A 1 102 ? 5.825 6.506 -0.229 1.00 92.62 102 LYS A O 1
ATOM 821 N N . ALA A 1 103 ? 7.075 7.715 1.191 1.00 94.62 103 ALA A N 1
ATOM 822 C CA . ALA A 1 103 ? 7.830 8.402 0.146 1.00 94.62 103 ALA A CA 1
ATOM 823 C C . ALA A 1 103 ? 8.587 7.420 -0.765 1.00 94.62 103 ALA A C 1
ATOM 825 O O . ALA A 1 103 ? 8.689 7.640 -1.970 1.00 94.62 103 ALA A O 1
ATOM 826 N N . ARG A 1 104 ? 9.101 6.315 -0.208 1.00 94.75 104 ARG A N 1
ATOM 827 C CA . ARG A 1 104 ? 9.771 5.257 -0.982 1.00 94.75 104 ARG A CA 1
ATOM 828 C C . ARG A 1 104 ? 8.803 4.464 -1.851 1.00 94.75 104 ARG A C 1
ATOM 830 O O . ARG A 1 104 ? 9.139 4.185 -2.997 1.00 94.75 104 ARG A O 1
ATOM 837 N N . ALA A 1 105 ? 7.629 4.127 -1.322 1.00 90.44 105 ALA A N 1
ATOM 838 C CA . ALA A 1 105 ? 6.579 3.455 -2.080 1.00 90.44 105 ALA A CA 1
ATOM 839 C C . ALA A 1 105 ? 6.112 4.318 -3.266 1.00 90.44 105 ALA A C 1
ATOM 841 O O . ALA A 1 105 ? 6.106 3.846 -4.400 1.00 90.44 105 ALA A O 1
ATOM 842 N N . GLU A 1 106 ? 5.834 5.603 -3.025 1.00 89.75 106 GLU A N 1
ATOM 843 C CA . GLU A 1 106 ? 5.450 6.563 -4.071 1.00 89.75 106 GLU A CA 1
ATOM 844 C C . GLU A 1 106 ? 6.555 6.732 -5.128 1.00 89.75 106 GLU A C 1
ATOM 846 O O . GLU A 1 106 ? 6.272 6.762 -6.324 1.00 89.75 106 GLU A O 1
ATOM 851 N N . ALA A 1 107 ? 7.827 6.788 -4.717 1.00 92.31 107 ALA A N 1
ATOM 852 C CA . ALA A 1 107 ? 8.950 6.901 -5.648 1.00 92.31 107 ALA A CA 1
ATOM 853 C C . ALA A 1 107 ? 9.121 5.656 -6.536 1.00 92.31 107 ALA A C 1
ATOM 855 O O . ALA A 1 107 ? 9.398 5.790 -7.729 1.00 92.31 107 ALA A O 1
ATOM 856 N N . ALA A 1 108 ? 8.949 4.454 -5.978 1.00 90.69 108 ALA A N 1
ATOM 857 C CA . ALA A 1 108 ? 8.985 3.216 -6.754 1.00 90.69 108 ALA A CA 1
ATOM 858 C C . ALA A 1 108 ? 7.831 3.173 -7.770 1.00 90.69 108 ALA A C 1
ATOM 860 O O . ALA A 1 108 ? 8.040 2.845 -8.939 1.00 90.69 108 ALA A O 1
ATOM 861 N N . GLN A 1 109 ? 6.627 3.562 -7.339 1.00 86.50 109 GLN A N 1
ATOM 862 C CA . GLN A 1 109 ? 5.432 3.594 -8.183 1.00 86.50 109 GLN A CA 1
ATOM 863 C C . GLN A 1 109 ? 5.601 4.570 -9.349 1.00 86.50 109 GLN A C 1
ATOM 865 O O . GLN A 1 109 ? 5.332 4.221 -10.498 1.00 86.50 109 GLN A O 1
ATOM 870 N N . GLU A 1 110 ? 6.115 5.768 -9.073 1.00 88.31 110 GLU A N 1
ATOM 871 C CA . GLU A 1 110 ? 6.410 6.777 -10.089 1.00 88.31 110 GLU A CA 1
ATOM 872 C C . GLU A 1 110 ? 7.456 6.279 -11.100 1.00 88.31 110 GLU A C 1
ATOM 874 O O . GLU A 1 110 ? 7.290 6.462 -12.307 1.00 88.31 110 GLU A O 1
ATOM 879 N N . HIS A 1 111 ? 8.501 5.584 -10.641 1.00 89.75 111 HIS A N 1
ATOM 880 C CA . HIS A 1 111 ? 9.500 4.993 -11.533 1.00 89.75 111 HIS A CA 1
ATOM 881 C C . HIS A 1 111 ? 8.875 3.963 -12.488 1.00 89.75 111 HIS A C 1
ATOM 883 O O . HIS A 1 111 ? 9.071 4.041 -13.703 1.00 89.75 111 HIS A O 1
ATOM 889 N N . LEU A 1 112 ? 8.056 3.042 -11.974 1.00 86.62 112 LEU A N 1
ATOM 890 C CA . LEU A 1 112 ? 7.359 2.073 -12.818 1.00 86.62 112 LEU A CA 1
ATOM 891 C C . LEU A 1 112 ? 6.364 2.752 -13.776 1.00 86.62 112 LEU A C 1
ATOM 893 O O . LEU A 1 112 ? 6.263 2.379 -14.948 1.00 86.62 112 LEU A O 1
ATOM 897 N N . ASN A 1 113 ? 5.668 3.789 -13.312 1.00 85.06 113 ASN A N 1
ATOM 898 C CA . ASN A 1 113 ? 4.775 4.594 -14.140 1.00 85.06 113 ASN A CA 1
ATOM 899 C C . ASN A 1 113 ? 5.511 5.266 -15.305 1.00 85.06 113 ASN A C 1
ATOM 901 O O . ASN A 1 113 ? 4.965 5.309 -16.407 1.00 85.06 113 ASN A O 1
ATOM 905 N N . GLN A 1 114 ? 6.745 5.735 -15.118 1.00 87.50 114 GLN A N 1
ATOM 906 C CA . GLN A 1 114 ? 7.566 6.294 -16.200 1.00 87.50 114 GLN A CA 1
ATOM 907 C C . GLN A 1 114 ? 7.949 5.235 -17.242 1.00 87.50 114 GLN A C 1
ATOM 909 O O . GLN A 1 114 ? 7.951 5.519 -18.443 1.00 87.50 114 GLN A O 1
ATOM 914 N N . LEU A 1 115 ? 8.202 3.998 -16.806 1.00 84.38 115 LEU A N 1
ATOM 915 C CA . LEU A 1 115 ? 8.504 2.879 -17.701 1.00 84.38 115 LEU A CA 1
ATOM 916 C C . LEU A 1 115 ? 7.274 2.408 -18.493 1.00 84.38 115 LEU A C 1
ATOM 918 O O . LEU A 1 115 ? 7.409 2.001 -19.650 1.00 84.38 115 LEU A O 1
ATOM 922 N N . LEU A 1 116 ? 6.076 2.474 -17.900 1.00 79.94 116 LEU A N 1
ATOM 923 C CA . LEU A 1 116 ? 4.844 1.915 -18.473 1.00 79.94 116 LEU A CA 1
ATOM 924 C C . LEU A 1 116 ? 3.893 2.946 -19.106 1.00 79.94 116 LEU A C 1
ATOM 926 O O . LEU A 1 116 ? 3.118 2.575 -19.989 1.00 79.94 116 LEU A O 1
ATOM 930 N N . GLY A 1 117 ? 3.980 4.227 -18.736 1.00 73.31 117 GLY A N 1
ATOM 931 C CA . GLY A 1 117 ? 3.149 5.317 -19.266 1.00 73.31 117 GLY A CA 1
ATOM 932 C C . GLY A 1 117 ? 1.992 5.804 -18.375 1.00 73.31 117 GLY A C 1
ATOM 933 O O . GLY A 1 117 ? 1.003 6.282 -18.925 1.00 73.31 117 GLY A O 1
ATOM 934 N N . GLY A 1 118 ? 2.111 5.737 -17.042 1.00 68.25 118 GLY A N 1
ATOM 935 C CA . GLY A 1 118 ? 1.179 6.371 -16.084 1.00 68.25 118 GLY A CA 1
ATOM 936 C C . GLY A 1 118 ? 0.015 5.507 -15.561 1.00 68.25 118 GLY A C 1
ATOM 937 O O . GLY A 1 118 ? -0.203 4.382 -16.020 1.00 68.25 118 GLY A O 1
ATOM 938 N N . ASP A 1 119 ? -0.690 6.040 -14.553 1.00 60.47 119 ASP A N 1
ATOM 939 C CA . ASP A 1 119 ? -1.659 5.364 -13.665 1.00 60.47 119 ASP A CA 1
ATOM 940 C C . ASP A 1 119 ? -2.861 4.691 -14.344 1.00 60.47 119 ASP A C 1
ATOM 942 O O . ASP A 1 119 ? -3.242 5.003 -15.471 1.00 60.47 119 ASP A O 1
ATOM 946 N N . THR A 1 120 ? -3.458 3.735 -13.623 1.00 62.44 120 THR A N 1
ATOM 947 C CA . THR A 1 120 ? -4.582 2.912 -14.087 1.00 62.44 120 THR A CA 1
ATOM 948 C C . THR A 1 120 ? -5.825 3.067 -13.231 1.00 62.44 120 THR A C 1
ATOM 950 O O . THR A 1 120 ? -5.796 2.726 -12.051 1.00 62.44 120 THR A O 1
ATOM 953 N N . ASP A 1 121 ? -6.945 3.376 -13.888 1.00 70.00 121 ASP A N 1
ATOM 954 C CA . ASP A 1 121 ? -8.325 3.302 -13.371 1.00 70.00 121 ASP A CA 1
ATOM 955 C C . ASP A 1 121 ? -8.664 1.959 -12.682 1.00 70.00 121 ASP A C 1
ATOM 957 O O . ASP A 1 121 ? -9.618 1.848 -11.912 1.00 70.00 121 ASP A O 1
ATOM 961 N N . GLU A 1 122 ? -7.887 0.914 -12.967 1.00 72.56 122 GLU A N 1
ATOM 962 C CA . GLU A 1 122 ? -8.075 -0.435 -12.441 1.00 72.56 122 GLU A CA 1
ATOM 963 C C . GLU A 1 122 ? -7.799 -0.545 -10.935 1.00 72.56 122 GLU A C 1
ATOM 965 O O . GLU A 1 122 ? -8.524 -1.256 -10.241 1.00 72.56 122 GLU A O 1
ATOM 970 N N . ASP A 1 123 ? -6.812 0.186 -10.411 1.00 69.88 123 ASP A N 1
ATOM 971 C CA . ASP A 1 123 ? -6.509 0.176 -8.975 1.00 69.88 123 ASP A CA 1
ATOM 972 C C . ASP A 1 123 ? -7.668 0.788 -8.170 1.00 69.88 123 ASP A C 1
ATOM 974 O O . ASP A 1 123 ? -8.183 0.207 -7.210 1.00 69.88 123 ASP A O 1
ATOM 978 N N . GLU A 1 124 ? -8.192 1.915 -8.659 1.00 76.56 124 GLU A N 1
ATOM 979 C CA . GLU A 1 124 ? -9.368 2.553 -8.079 1.00 76.56 124 GLU A CA 1
ATOM 980 C C . GLU A 1 124 ? -10.593 1.623 -8.130 1.00 76.56 124 GLU A C 1
ATOM 982 O O . GLU A 1 124 ? -11.295 1.457 -7.127 1.00 76.56 124 GLU A O 1
ATOM 987 N N . ARG A 1 125 ? -10.828 0.950 -9.265 1.00 84.69 125 ARG A N 1
ATOM 988 C CA . ARG A 1 125 ? -11.949 0.013 -9.435 1.00 84.69 125 ARG A CA 1
ATOM 989 C C . ARG A 1 125 ? -11.894 -1.152 -8.442 1.00 84.69 125 ARG A C 1
ATOM 991 O O . ARG A 1 125 ? -12.931 -1.530 -7.887 1.00 84.69 125 ARG A O 1
ATOM 998 N N . ILE A 1 126 ? -10.723 -1.755 -8.237 1.00 79.56 126 ILE A N 1
ATOM 999 C CA . ILE A 1 126 ? -10.566 -2.907 -7.337 1.00 79.56 126 ILE A CA 1
ATOM 1000 C C . ILE A 1 126 ? -10.701 -2.462 -5.873 1.00 79.56 126 ILE A C 1
ATOM 1002 O O . ILE A 1 126 ? -11.390 -3.120 -5.092 1.00 79.56 126 ILE A O 1
ATOM 1006 N N . ASN A 1 127 ? -10.157 -1.300 -5.511 1.00 80.19 127 ASN A N 1
ATOM 1007 C CA . ASN A 1 127 ? -10.299 -0.753 -4.162 1.00 80.19 127 ASN A CA 1
ATOM 1008 C C . ASN A 1 127 ? -11.752 -0.380 -3.825 1.00 80.19 127 ASN A C 1
ATOM 1010 O O . ASN A 1 127 ? -12.232 -0.672 -2.724 1.00 80.19 127 ASN A O 1
ATOM 1014 N N . GLN A 1 128 ? -12.500 0.164 -4.791 1.00 86.06 128 GLN A N 1
ATOM 1015 C CA . GLN A 1 128 ? -13.942 0.393 -4.656 1.00 86.06 128 GLN A CA 1
ATOM 1016 C C . GLN A 1 128 ? -14.731 -0.913 -4.453 1.00 86.06 128 GLN A C 1
ATOM 1018 O O . GLN A 1 128 ? -15.715 -0.927 -3.706 1.00 86.06 128 GLN A O 1
ATOM 1023 N N . LEU A 1 129 ? -14.315 -2.013 -5.095 1.00 87.06 129 LEU A N 1
ATOM 1024 C CA . LEU A 1 129 ? -14.931 -3.328 -4.900 1.00 87.06 129 LEU A CA 1
ATOM 1025 C C . LEU A 1 129 ? -14.718 -3.826 -3.463 1.00 87.06 129 LEU A C 1
ATOM 1027 O O . LEU A 1 129 ? -15.689 -4.214 -2.814 1.00 87.06 129 LEU A O 1
ATOM 1031 N N . THR A 1 130 ? -13.494 -3.746 -2.938 1.00 85.25 130 THR A N 1
ATOM 1032 C CA . THR A 1 130 ? -13.194 -4.127 -1.547 1.00 85.25 130 THR A CA 1
ATOM 1033 C C . THR A 1 130 ? -13.995 -3.293 -0.544 1.00 85.25 130 THR A C 1
ATOM 1035 O O . THR A 1 130 ? -14.612 -3.841 0.371 1.00 85.25 130 THR A O 1
ATOM 1038 N N . ASP A 1 131 ? -14.071 -1.972 -0.741 1.00 84.31 131 ASP A N 1
ATOM 1039 C CA . ASP A 1 131 ? -14.877 -1.083 0.107 1.00 84.31 131 ASP A CA 1
ATOM 1040 C C . ASP A 1 131 ? -16.362 -1.465 0.109 1.00 84.31 131 ASP A C 1
ATOM 1042 O O . ASP A 1 131 ? -17.043 -1.364 1.136 1.00 84.31 131 ASP A O 1
ATOM 1046 N N . LYS A 1 132 ? -16.886 -1.875 -1.049 1.00 91.31 132 LYS A N 1
ATOM 1047 C CA . LYS A 1 132 ? -18.268 -2.330 -1.182 1.00 91.31 132 LYS A CA 1
ATOM 1048 C C . LYS A 1 132 ? -18.501 -3.617 -0.387 1.00 91.31 132 LYS A C 1
ATOM 1050 O O . LYS A 1 132 ? -19.457 -3.659 0.386 1.00 91.31 132 LYS A O 1
ATOM 1055 N N . GLU A 1 133 ? -17.626 -4.611 -0.519 1.00 90.62 133 GLU A N 1
ATOM 1056 C CA . GLU A 1 133 ? -17.725 -5.886 0.208 1.00 90.62 133 GLU A CA 1
ATOM 1057 C C . GLU A 1 133 ? -17.707 -5.675 1.730 1.00 90.62 133 GLU A C 1
ATOM 1059 O O . GLU A 1 133 ? -18.594 -6.155 2.442 1.00 90.62 133 GLU A O 1
ATOM 1064 N N . VAL A 1 134 ? -16.771 -4.864 2.239 1.00 88.81 134 VAL A N 1
ATOM 1065 C CA . VAL A 1 134 ? -16.701 -4.521 3.672 1.00 88.81 134 VAL A CA 1
ATOM 1066 C C . VAL A 1 134 ? -18.014 -3.895 4.149 1.00 88.81 134 VAL A C 1
ATOM 1068 O O . VAL A 1 134 ? -18.585 -4.320 5.158 1.00 88.81 134 VAL A O 1
ATOM 1071 N N . LYS A 1 135 ? -18.539 -2.908 3.409 1.00 90.50 135 LYS A N 1
ATOM 1072 C CA . LYS A 1 135 ? -19.801 -2.229 3.751 1.00 90.50 135 LYS A CA 1
ATOM 1073 C C . LYS A 1 135 ? -20.990 -3.187 3.754 1.00 90.50 135 LYS A C 1
ATOM 1075 O O . LYS A 1 135 ? -21.849 -3.090 4.634 1.00 90.50 135 LYS A O 1
ATOM 1080 N N . GLU A 1 136 ? -21.064 -4.096 2.788 1.00 92.81 136 GLU A N 1
ATOM 1081 C CA . GLU A 1 136 ? -22.151 -5.071 2.686 1.00 92.81 136 GLU A CA 1
ATOM 1082 C C . GLU A 1 136 ? -22.132 -6.072 3.845 1.00 92.81 136 GLU A C 1
ATOM 1084 O O . GLU A 1 136 ? -23.184 -6.332 4.441 1.00 92.81 136 GLU A O 1
ATOM 1089 N N . VAL A 1 137 ? -20.952 -6.567 4.231 1.00 91.12 137 VAL A N 1
ATOM 1090 C CA . VAL A 1 137 ? -20.796 -7.471 5.380 1.00 91.12 137 VAL A CA 1
ATOM 1091 C C . VAL A 1 137 ? -21.173 -6.773 6.689 1.00 91.12 137 VAL A C 1
ATOM 1093 O O . VAL A 1 137 ? -21.984 -7.313 7.447 1.00 91.12 137 VAL A O 1
ATOM 1096 N N . LEU A 1 138 ? -20.665 -5.557 6.935 1.00 90.44 138 LEU A N 1
ATOM 1097 C CA . LEU A 1 138 ? -21.008 -4.773 8.132 1.00 90.44 138 LEU A CA 1
ATOM 1098 C C . LEU A 1 138 ? -22.520 -4.544 8.237 1.00 90.44 138 LEU A C 1
ATOM 1100 O O . LEU A 1 138 ? -23.140 -4.838 9.262 1.00 90.44 138 LEU A O 1
ATOM 1104 N N . LYS A 1 139 ? -23.147 -4.117 7.134 1.00 90.38 139 LYS A N 1
ATOM 1105 C CA . LYS A 1 139 ? -24.594 -3.893 7.069 1.00 90.38 139 LYS A CA 1
ATOM 1106 C C . LYS A 1 139 ? -25.390 -5.172 7.332 1.00 90.38 139 LYS A C 1
ATOM 1108 O O . LYS A 1 139 ? -26.366 -5.132 8.079 1.00 90.38 139 LYS A O 1
ATOM 1113 N N . LYS A 1 140 ? -24.997 -6.303 6.735 1.00 91.81 140 LYS A N 1
ATOM 1114 C CA . LYS A 1 140 ? -25.689 -7.595 6.886 1.00 91.81 140 LYS A CA 1
ATOM 1115 C C . LYS A 1 140 ? -25.649 -8.111 8.324 1.00 91.81 140 LYS A C 1
ATOM 1117 O O . LYS A 1 140 ? -26.615 -8.719 8.777 1.00 91.81 140 LYS A O 1
ATOM 1122 N N . LEU A 1 141 ? -24.545 -7.876 9.029 1.00 89.44 141 LEU A N 1
ATOM 1123 C CA . LEU A 1 141 ? -24.346 -8.331 10.406 1.00 89.44 141 LEU A CA 1
ATOM 1124 C C . LEU A 1 141 ? -24.813 -7.308 11.457 1.00 89.44 141 LEU A C 1
ATOM 1126 O O . LEU A 1 141 ? -24.827 -7.613 12.653 1.00 89.44 141 LEU A O 1
ATOM 1130 N N . GLY A 1 142 ? -25.229 -6.112 11.029 1.00 85.94 142 GLY A N 1
ATOM 1131 C CA . GLY A 1 142 ? -25.615 -5.024 11.925 1.00 85.94 142 GLY A CA 1
ATOM 1132 C C . GLY A 1 142 ? -24.458 -4.612 12.835 1.00 85.94 142 GLY A C 1
ATOM 1133 O O . GLY A 1 142 ? -24.634 -4.575 14.056 1.00 85.94 142 GLY A O 1
ATOM 1134 N N . LEU A 1 143 ? -23.276 -4.423 12.246 1.00 78.00 143 LEU A N 1
ATOM 1135 C CA . LEU A 1 143 ? -22.039 -3.983 12.897 1.00 78.00 143 LEU A CA 1
ATOM 1136 C C . LEU A 1 143 ? -21.730 -2.522 12.537 1.00 78.00 143 LEU A C 1
ATOM 1138 O O . LEU A 1 143 ? -21.938 -2.146 11.364 1.00 78.00 143 LEU A O 1
#

Foldseek 3Di:
DDDDDDPPPPPVVVVVVVVVLVVVLLVLVLVLLVVLLVLVLVVLQVLLCVLCVVCVVCNVVSNVLSVQLNVLSNVLSVLVSVCSVDVVNPDPVSVVVSVVSVVSNVVSVVSSCVSRPHDDPVSVVVSVVSVVVSVVVCVVVVD

Secondary structure (DSSP, 8-state):
-------GGGHHHHHHHHHHHHHHHHHHHHHHHHHHHHHHHHHHHHHHHHHHHH-GGGHHHHHHHHHHHHHHHHHHHHHHHHHHH-GGG--HHHHHHHHHHHHHHHHHHHHHHHHHTS--HHHHHHHHHHHHHHHHHHHHHT-

Radius of gyration: 22.49 Å; chains: 1; bounding box: 56×22×78 Å